Protein AF-A0A943XN51-F1 (afdb_monomer_lite)

Foldseek 3Di:
DVVVVVVVVVVVVVVVVVVVVVVVVVVVVVVVVVVVVVVVVVVVVVVLVWDWDKDQDDPCCCVPPPVHRIDTDTDNRNDDDDDPPDDD

Structure (mmCIF, N/CA/C/O backbone):
data_AF-A0A943XN51-F1
#
_entry.id   AF-A0A943XN51-F1
#
loop_
_atom_site.group_PDB
_atom_site.id
_atom_site.type_symbol
_atom_site.label_atom_id
_atom_site.label_alt_id
_atom_site.label_comp_id
_atom_site.label_asym_id
_atom_site.label_entity_id
_atom_site.label_seq_id
_atom_site.pdbx_PDB_ins_code
_atom_site.Cartn_x
_atom_site.Cartn_y
_atom_site.Cartn_z
_atom_site.occupancy
_atom_site.B_iso_or_equiv
_atom_site.auth_seq_id
_atom_site.auth_comp_id
_atom_site.auth_asym_id
_atom_site.auth_atom_id
_atom_site.pdbx_PDB_model_num
ATOM 1 N N . MET A 1 1 ? 26.581 8.043 -40.199 1.00 58.00 1 MET A N 1
ATOM 2 C CA . MET A 1 1 ? 26.477 6.911 -39.239 1.00 58.00 1 MET A CA 1
ATOM 3 C C . MET A 1 1 ? 26.381 7.344 -37.768 1.00 58.00 1 MET A C 1
ATOM 5 O O . MET A 1 1 ? 25.731 6.643 -37.004 1.00 58.00 1 MET A O 1
ATOM 9 N N . ALA A 1 2 ? 26.952 8.486 -37.352 1.00 61.78 2 ALA A N 1
ATOM 10 C CA . ALA A 1 2 ? 26.942 8.941 -35.950 1.00 61.78 2 ALA A CA 1
ATOM 11 C C . ALA A 1 2 ? 25.547 9.285 -35.375 1.00 61.78 2 ALA A C 1
ATOM 13 O O . ALA A 1 2 ? 25.280 9.020 -34.207 1.00 61.78 2 ALA A O 1
ATOM 14 N N . THR A 1 3 ? 24.630 9.817 -36.188 1.00 66.50 3 THR A N 1
ATOM 15 C CA . THR A 1 3 ? 23.268 10.205 -35.766 1.00 66.50 3 THR A CA 1
ATOM 16 C C . THR A 1 3 ? 22.398 9.008 -35.378 1.00 66.50 3 THR A C 1
ATOM 18 O O . THR A 1 3 ? 21.679 9.076 -34.388 1.00 66.50 3 THR A O 1
ATOM 21 N N . LYS A 1 4 ? 22.518 7.882 -36.098 1.00 72.25 4 LYS A N 1
ATOM 22 C CA . LYS A 1 4 ? 21.780 6.643 -35.788 1.00 72.25 4 LYS A CA 1
ATOM 23 C C . LYS A 1 4 ? 22.202 6.042 -34.440 1.00 72.25 4 LYS A C 1
ATOM 25 O O . LYS A 1 4 ? 21.347 5.629 -33.670 1.00 72.25 4 LYS A O 1
ATOM 30 N N . ARG A 1 5 ? 23.503 6.072 -34.116 1.00 77.88 5 ARG A N 1
ATOM 31 C CA . ARG A 1 5 ? 24.029 5.592 -32.822 1.00 77.88 5 ARG A CA 1
ATOM 32 C C . ARG A 1 5 ? 23.605 6.475 -31.645 1.00 77.88 5 ARG A C 1
ATOM 34 O O . ARG A 1 5 ? 23.278 5.958 -30.587 1.00 77.88 5 ARG A O 1
ATOM 41 N N . ARG A 1 6 ? 23.565 7.799 -31.836 1.00 75.62 6 ARG A N 1
ATOM 42 C CA . ARG A 1 6 ? 23.068 8.740 -30.815 1.00 75.62 6 ARG A CA 1
ATOM 43 C C . ARG A 1 6 ? 21.576 8.551 -30.540 1.00 75.62 6 ARG A C 1
ATOM 45 O O . ARG A 1 6 ? 21.180 8.539 -29.383 1.00 75.62 6 ARG A O 1
ATOM 52 N N . ALA A 1 7 ? 20.772 8.360 -31.587 1.00 81.38 7 ALA A N 1
ATOM 53 C CA . ALA A 1 7 ? 19.348 8.071 -31.437 1.00 81.38 7 ALA A CA 1
ATOM 54 C C . ALA A 1 7 ? 19.111 6.747 -30.690 1.00 81.38 7 ALA A C 1
ATOM 56 O O . ALA A 1 7 ? 18.294 6.705 -29.778 1.00 81.38 7 ALA A O 1
ATOM 57 N N . GLN A 1 8 ? 19.870 5.695 -31.010 1.00 87.31 8 GLN A N 1
ATOM 58 C CA . GLN A 1 8 ? 19.780 4.414 -30.306 1.00 87.31 8 GLN A CA 1
ATOM 59 C C . GLN A 1 8 ? 20.146 4.534 -28.816 1.00 87.31 8 GLN A C 1
ATOM 61 O O . GLN A 1 8 ? 19.402 4.045 -27.973 1.00 87.31 8 GLN A O 1
ATOM 66 N N . ALA A 1 9 ? 21.224 5.249 -28.480 1.00 88.75 9 ALA A N 1
ATOM 67 C CA . ALA A 1 9 ? 21.625 5.462 -27.088 1.00 88.75 9 ALA A CA 1
ATOM 68 C C . ALA A 1 9 ? 20.564 6.227 -26.271 1.00 88.75 9 ALA A C 1
ATOM 70 O O . ALA A 1 9 ? 20.339 5.923 -25.103 1.00 88.75 9 ALA A O 1
ATOM 71 N N . LEU A 1 10 ? 19.880 7.200 -26.885 1.00 91.19 10 LEU A N 1
ATOM 72 C CA . LEU A 1 10 ? 18.775 7.916 -26.238 1.00 91.19 10 LEU A CA 1
ATOM 73 C C . LEU A 1 10 ? 17.573 7.001 -25.971 1.00 91.19 10 LEU A C 1
ATOM 75 O O . LEU A 1 10 ? 16.943 7.118 -24.923 1.00 91.19 10 LEU A O 1
ATOM 79 N N . ILE A 1 11 ? 17.272 6.080 -26.890 1.00 91.50 11 ILE A N 1
ATOM 80 C CA . ILE A 1 11 ? 16.186 5.105 -26.726 1.00 91.50 11 ILE A CA 1
ATOM 81 C C . ILE A 1 11 ? 16.525 4.109 -25.615 1.00 91.50 11 ILE A C 1
ATOM 83 O O . ILE A 1 11 ? 15.693 3.870 -24.747 1.00 91.50 11 ILE A O 1
ATOM 87 N N . GLU A 1 12 ? 17.745 3.571 -25.593 1.00 91.62 12 GLU A N 1
ATOM 88 C CA . GLU A 1 12 ? 18.198 2.661 -24.532 1.00 91.62 12 GLU A CA 1
ATOM 89 C C . GLU A 1 12 ? 18.143 3.331 -23.153 1.00 91.62 12 GLU A C 1
ATOM 91 O O . GLU A 1 12 ? 17.654 2.735 -22.193 1.00 91.62 12 GLU A O 1
ATOM 96 N N . LEU A 1 13 ? 18.547 4.603 -23.062 1.00 92.62 13 LEU A N 1
ATOM 97 C CA . LEU A 1 13 ? 18.446 5.375 -21.826 1.00 92.62 13 LEU A CA 1
ATOM 98 C C . LEU A 1 13 ? 16.986 5.611 -21.415 1.00 92.62 13 LEU A C 1
ATOM 100 O O . LEU A 1 13 ? 16.650 5.447 -20.245 1.00 92.62 13 LEU A O 1
ATOM 104 N N . ALA A 1 14 ? 16.100 5.940 -22.358 1.00 93.62 14 ALA A N 1
ATOM 105 C CA . ALA A 1 14 ? 14.677 6.116 -22.076 1.00 93.62 14 ALA A CA 1
ATOM 106 C C . ALA A 1 14 ? 14.020 4.815 -21.583 1.00 93.62 14 ALA A C 1
ATOM 108 O O . ALA A 1 14 ? 13.263 4.837 -20.613 1.00 93.62 14 ALA A O 1
ATOM 109 N N . VAL A 1 15 ? 14.351 3.677 -22.201 1.00 95.06 15 VAL A N 1
ATOM 110 C CA . VAL A 1 15 ? 13.865 2.355 -21.780 1.00 95.06 15 VAL A CA 1
ATOM 111 C C . VAL A 1 15 ? 14.401 1.996 -20.393 1.00 95.06 15 VAL A C 1
ATOM 113 O O . VAL A 1 15 ? 13.634 1.537 -19.547 1.00 95.06 15 VAL A O 1
ATOM 116 N N . GLY A 1 16 ? 15.681 2.266 -20.119 1.00 94.00 16 GLY A N 1
ATOM 117 C CA . GLY A 1 16 ? 16.273 2.067 -18.795 1.00 94.00 16 GLY A CA 1
ATOM 118 C C . GLY A 1 16 ? 15.590 2.909 -17.714 1.00 94.00 16 GLY A C 1
ATOM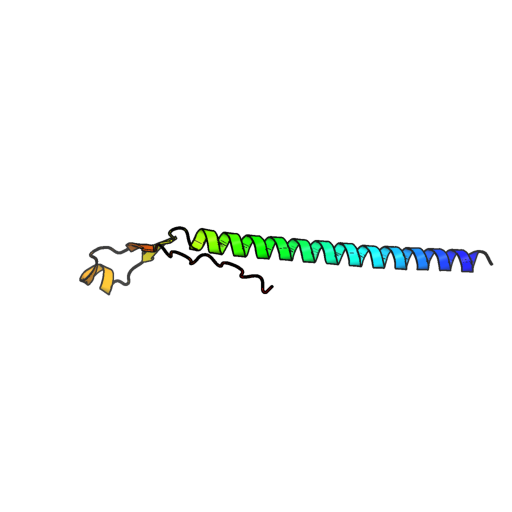 119 O O . GLY A 1 16 ? 15.217 2.387 -16.664 1.00 94.00 16 GLY A O 1
ATOM 120 N N . MET A 1 17 ? 15.345 4.191 -17.994 1.00 95.94 17 MET A N 1
ATOM 121 C CA . MET A 1 17 ? 14.640 5.096 -17.080 1.00 95.94 17 MET A CA 1
ATOM 122 C C . MET A 1 17 ? 13.185 4.672 -16.852 1.00 95.94 17 MET A C 1
ATOM 124 O O . MET A 1 17 ? 12.691 4.748 -15.728 1.00 95.94 17 MET A O 1
ATOM 128 N N . PHE A 1 18 ? 12.506 4.179 -17.890 1.00 95.88 18 PHE A N 1
ATOM 129 C CA . PHE A 1 18 ? 11.148 3.654 -17.776 1.00 95.88 18 PHE A CA 1
ATOM 130 C C . PHE A 1 18 ? 11.096 2.402 -16.892 1.00 95.88 18 PHE A C 1
ATOM 132 O O . PHE A 1 18 ? 10.297 2.339 -15.958 1.00 95.88 18 PHE A O 1
ATOM 139 N N . ALA A 1 19 ? 11.988 1.436 -17.123 1.00 95.81 19 ALA A N 1
ATOM 140 C CA . ALA A 1 19 ? 12.081 0.236 -16.296 1.00 95.81 19 ALA A CA 1
ATOM 141 C C . ALA A 1 19 ? 12.379 0.582 -14.827 1.00 95.81 19 ALA A C 1
ATOM 143 O O . ALA A 1 19 ? 11.736 0.055 -13.919 1.00 95.81 19 ALA A O 1
ATOM 144 N N . PHE A 1 20 ? 13.295 1.522 -14.587 1.00 95.69 20 PHE A N 1
ATOM 145 C CA . PHE A 1 20 ? 13.617 1.994 -13.242 1.00 95.69 20 PHE A CA 1
ATOM 146 C C . PHE A 1 20 ? 12.412 2.640 -12.542 1.00 95.69 20 PHE A C 1
ATOM 148 O O . PHE A 1 20 ? 12.142 2.349 -11.375 1.00 95.69 20 PHE A O 1
ATOM 155 N N . ALA A 1 21 ? 11.632 3.453 -13.260 1.00 96.50 21 ALA A N 1
ATOM 156 C CA . ALA A 1 21 ? 10.414 4.055 -12.727 1.00 96.50 21 ALA A CA 1
ATOM 157 C C . ALA A 1 21 ? 9.364 3.002 -12.326 1.00 96.50 21 ALA A C 1
ATOM 159 O O . ALA A 1 21 ? 8.737 3.134 -11.273 1.00 96.50 21 ALA A O 1
ATOM 160 N N . LEU A 1 22 ? 9.205 1.933 -13.115 1.00 96.50 22 LEU A N 1
ATOM 161 C CA . LEU A 1 22 ? 8.299 0.828 -12.778 1.00 96.50 22 LEU A CA 1
ATOM 162 C C . LEU A 1 22 ? 8.727 0.106 -11.496 1.00 96.50 22 LEU A C 1
ATOM 164 O O . LEU A 1 22 ? 7.887 -0.168 -10.639 1.00 96.50 22 LEU A O 1
ATOM 168 N N . VAL A 1 23 ? 10.027 -0.154 -11.332 1.00 96.19 23 VAL A N 1
ATOM 169 C CA . VAL A 1 23 ? 10.565 -0.779 -10.113 1.00 96.19 23 VAL A CA 1
ATOM 170 C C . VAL A 1 23 ? 10.290 0.095 -8.891 1.00 96.19 23 VAL A C 1
ATOM 172 O O . VAL A 1 23 ? 9.784 -0.396 -7.882 1.00 96.19 23 VAL A O 1
ATOM 175 N N . ILE A 1 24 ? 10.553 1.400 -8.987 1.00 95.94 24 ILE A N 1
ATOM 176 C CA . ILE A 1 24 ? 10.268 2.344 -7.901 1.00 95.94 24 ILE A CA 1
ATOM 177 C C . ILE A 1 24 ? 8.771 2.349 -7.563 1.00 95.94 24 ILE A C 1
ATOM 179 O O . ILE A 1 24 ? 8.405 2.246 -6.392 1.00 95.94 24 ILE A O 1
ATOM 183 N N . SER A 1 25 ? 7.899 2.420 -8.570 1.00 95.62 25 SER A N 1
ATOM 184 C CA . SER A 1 25 ? 6.445 2.407 -8.375 1.00 95.62 25 SER A CA 1
ATOM 185 C C . SER A 1 25 ? 5.968 1.143 -7.648 1.00 95.62 25 SER A C 1
ATOM 187 O O . SER A 1 25 ? 5.177 1.227 -6.699 1.00 95.62 25 SER A O 1
ATOM 189 N N . ALA A 1 26 ? 6.504 -0.021 -8.024 1.00 93.31 26 ALA A N 1
ATOM 190 C CA . ALA A 1 26 ? 6.206 -1.285 -7.362 1.00 93.31 26 ALA A CA 1
ATOM 191 C C . ALA A 1 26 ? 6.647 -1.278 -5.887 1.00 93.31 26 ALA A C 1
ATOM 193 O O . ALA A 1 26 ? 5.865 -1.656 -5.015 1.00 93.31 26 ALA A O 1
ATOM 194 N N . LEU A 1 27 ? 7.853 -0.781 -5.587 1.00 95.06 27 LEU A N 1
ATOM 195 C CA . LEU A 1 27 ? 8.376 -0.692 -4.217 1.00 95.06 27 LEU A CA 1
ATOM 196 C C . LEU A 1 27 ? 7.540 0.235 -3.326 1.00 95.06 27 LEU A C 1
ATOM 198 O O . LEU A 1 27 ? 7.224 -0.122 -2.188 1.00 95.06 27 LEU A O 1
ATOM 202 N N . PHE A 1 28 ? 7.136 1.402 -3.833 1.00 94.44 28 PHE A N 1
ATOM 203 C CA . PHE A 1 28 ? 6.266 2.318 -3.088 1.00 94.44 28 PHE A CA 1
ATOM 204 C C . PHE A 1 28 ? 4.901 1.693 -2.801 1.00 94.44 28 PHE A C 1
ATOM 206 O O . PHE A 1 28 ? 4.434 1.719 -1.661 1.00 94.44 28 PHE A O 1
ATOM 213 N N . THR A 1 29 ? 4.286 1.076 -3.811 1.00 91.38 29 THR A N 1
ATOM 214 C CA . THR A 1 29 ? 2.986 0.406 -3.666 1.00 91.38 29 THR A CA 1
ATOM 215 C C . THR A 1 29 ? 3.062 -0.730 -2.648 1.00 91.38 29 THR A C 1
ATOM 217 O O . THR A 1 29 ? 2.209 -0.840 -1.766 1.00 91.38 29 THR A O 1
ATOM 220 N N . PHE A 1 30 ? 4.124 -1.533 -2.712 1.00 92.06 30 PHE A N 1
ATOM 221 C CA . PHE A 1 30 ? 4.366 -2.622 -1.773 1.00 92.06 30 PHE A CA 1
ATOM 222 C C . PHE A 1 30 ? 4.582 -2.122 -0.339 1.00 92.06 30 PHE A C 1
ATOM 224 O O . PHE A 1 30 ? 4.007 -2.663 0.604 1.00 92.06 30 PHE A O 1
ATOM 231 N N . THR A 1 31 ? 5.337 -1.036 -0.166 1.00 91.00 31 THR A N 1
ATOM 232 C CA . THR A 1 31 ? 5.572 -0.425 1.151 1.00 91.00 31 THR A CA 1
ATOM 233 C C . THR A 1 31 ? 4.270 0.089 1.764 1.00 91.00 31 THR A C 1
ATOM 235 O O . THR A 1 31 ? 3.980 -0.187 2.929 1.00 91.00 31 THR A O 1
ATOM 238 N N . LEU A 1 32 ? 3.435 0.782 0.980 1.00 89.31 32 LEU A N 1
ATOM 239 C CA . LEU A 1 32 ? 2.114 1.235 1.429 1.00 89.31 32 LEU A CA 1
ATOM 240 C C . LEU A 1 32 ? 1.214 0.058 1.817 1.00 89.31 32 LEU A C 1
ATOM 242 O O . LEU A 1 32 ? 0.503 0.127 2.823 1.00 89.31 32 LEU A O 1
ATOM 246 N N . TRP A 1 33 ? 1.270 -1.032 1.053 1.00 88.75 33 TRP A N 1
ATOM 247 C CA . TRP A 1 33 ? 0.522 -2.247 1.349 1.00 88.75 33 TRP A CA 1
ATOM 248 C C . TRP A 1 33 ? 0.970 -2.897 2.668 1.00 88.75 33 TRP A C 1
ATOM 250 O O . TRP A 1 33 ? 0.120 -3.207 3.505 1.00 88.75 33 TRP A O 1
ATOM 260 N N . ILE A 1 34 ? 2.281 -3.013 2.916 1.00 88.31 34 ILE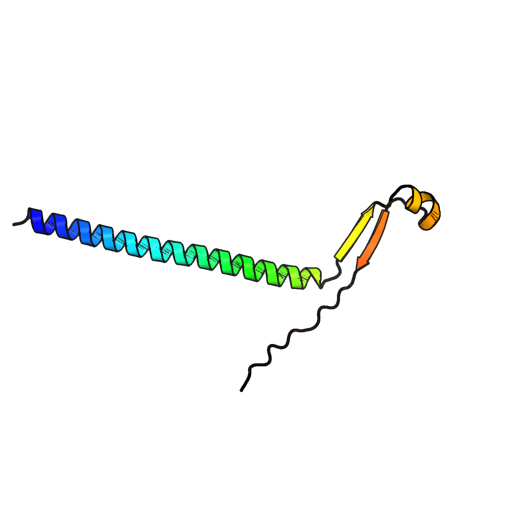 A N 1
ATOM 261 C CA . ILE A 1 34 ? 2.819 -3.519 4.191 1.00 88.31 34 ILE A CA 1
ATOM 262 C C . ILE A 1 34 ? 2.376 -2.635 5.352 1.00 88.31 34 ILE A C 1
ATOM 264 O O . ILE A 1 34 ? 1.869 -3.146 6.348 1.00 88.31 34 ILE A O 1
ATOM 268 N N . VAL A 1 35 ? 2.524 -1.313 5.237 1.00 87.94 35 VAL A N 1
ATOM 269 C CA . VAL A 1 35 ? 2.129 -0.387 6.306 1.00 87.94 35 VAL A CA 1
ATOM 270 C C . VAL A 1 35 ? 0.637 -0.512 6.602 1.00 87.94 35 VAL A C 1
ATOM 272 O O . VAL A 1 35 ? 0.246 -0.530 7.769 1.00 87.94 35 VAL A O 1
ATOM 275 N N . LYS A 1 36 ? -0.207 -0.647 5.573 1.00 83.50 36 LYS A N 1
ATOM 276 C CA . LYS A 1 36 ? -1.645 -0.881 5.747 1.00 83.50 36 LYS A CA 1
ATOM 277 C C . LYS A 1 36 ? -1.918 -2.213 6.454 1.00 83.50 36 LYS A C 1
ATOM 279 O O . LYS A 1 36 ? -2.731 -2.245 7.374 1.00 83.50 36 LYS A O 1
ATOM 284 N N . SER A 1 37 ? -1.218 -3.282 6.076 1.00 82.69 37 SER A N 1
ATOM 285 C CA . SER A 1 37 ? -1.342 -4.603 6.704 1.00 82.69 37 SER A CA 1
ATOM 286 C C . SER A 1 37 ? -0.906 -4.589 8.174 1.00 82.69 37 SER A C 1
ATOM 288 O O . SER A 1 37 ? -1.636 -5.062 9.044 1.00 82.69 37 SER A O 1
ATOM 290 N N . LEU A 1 38 ? 0.230 -3.959 8.486 1.00 82.75 38 LEU A N 1
ATOM 291 C CA . LEU A 1 38 ? 0.723 -3.806 9.857 1.00 82.75 38 LEU A CA 1
ATOM 292 C C . LEU A 1 38 ? -0.209 -2.936 10.705 1.00 82.75 38 LEU A C 1
ATOM 294 O O . LEU A 1 38 ? -0.493 -3.283 11.849 1.00 82.75 38 LEU A O 1
ATOM 298 N N . LYS A 1 39 ? -0.737 -1.836 10.150 1.00 82.00 39 LYS A N 1
ATOM 299 C CA . LYS A 1 39 ? -1.751 -1.011 10.825 1.00 82.00 39 LYS A CA 1
ATOM 300 C C . LYS A 1 39 ? -3.018 -1.808 11.120 1.00 82.00 39 LYS A C 1
ATOM 302 O O . LYS A 1 39 ? -3.542 -1.686 12.221 1.00 82.00 39 LYS A O 1
ATOM 307 N N . MET A 1 40 ? -3.475 -2.646 10.188 1.00 77.44 40 MET A N 1
ATOM 308 C CA . MET A 1 40 ? -4.629 -3.522 10.398 1.00 77.44 40 MET A CA 1
ATOM 309 C C . MET A 1 40 ? -4.368 -4.519 11.534 1.00 77.44 40 MET A C 1
ATOM 311 O O . MET A 1 40 ? -5.157 -4.598 12.471 1.00 77.44 40 MET A O 1
ATOM 315 N N . GLN A 1 41 ? -3.227 -5.213 11.515 1.00 77.06 41 GLN A N 1
ATOM 316 C CA . GLN A 1 41 ? -2.845 -6.149 12.579 1.00 77.06 41 GLN A CA 1
ATOM 317 C C . GLN A 1 41 ? -2.726 -5.459 13.943 1.00 77.06 41 GLN A C 1
ATOM 319 O O . GLN A 1 41 ? -3.214 -5.980 14.946 1.00 77.06 41 GLN A O 1
ATOM 324 N N . ASN A 1 42 ? -2.134 -4.263 13.984 1.00 76.19 42 ASN A N 1
ATOM 325 C CA . ASN A 1 42 ? -2.047 -3.485 15.213 1.00 76.19 42 ASN A CA 1
ATOM 326 C C . ASN A 1 42 ? -3.434 -3.040 15.694 1.00 76.19 42 ASN A C 1
ATOM 328 O O . ASN A 1 42 ? -3.718 -3.168 16.876 1.00 76.19 42 ASN A O 1
ATOM 332 N N . SER A 1 43 ? -4.315 -2.599 14.787 1.00 70.56 43 SER A N 1
ATOM 333 C CA . SER A 1 43 ? -5.684 -2.193 15.124 1.00 70.56 43 SER A CA 1
ATOM 334 C C . SER A 1 43 ? -6.512 -3.340 15.703 1.00 70.56 43 SER A C 1
ATOM 336 O O . SER A 1 43 ? -7.217 -3.139 16.684 1.00 70.56 43 SER A O 1
ATOM 338 N N . LEU A 1 44 ? -6.366 -4.558 15.169 1.00 67.75 44 LEU A N 1
ATOM 339 C CA . LEU A 1 44 ? -7.013 -5.760 15.697 1.00 67.75 44 LEU A CA 1
ATOM 340 C C . LEU A 1 44 ? -6.462 -6.124 17.079 1.00 67.75 44 LEU A C 1
ATOM 342 O O . LEU A 1 44 ? -7.222 -6.438 17.991 1.00 67.75 44 LEU A O 1
ATOM 346 N N . ARG A 1 45 ? -5.143 -6.006 17.266 1.00 63.91 45 ARG A N 1
ATOM 347 C CA . ARG A 1 45 ? -4.496 -6.216 18.565 1.00 63.91 45 ARG A CA 1
ATOM 348 C C . ARG A 1 45 ? -4.922 -5.172 19.603 1.00 63.91 45 ARG A C 1
ATOM 350 O O . ARG A 1 45 ? -5.091 -5.522 20.767 1.00 63.91 45 ARG A O 1
ATOM 357 N N . THR A 1 46 ? -5.107 -3.913 19.209 1.00 61.62 46 THR A N 1
ATOM 358 C CA . THR A 1 46 ? -5.593 -2.853 20.105 1.00 61.62 46 THR A CA 1
ATOM 359 C C . THR A 1 46 ? -7.100 -2.918 20.332 1.00 61.62 46 THR A C 1
ATOM 361 O O . THR A 1 46 ? -7.536 -2.631 21.435 1.00 61.62 46 THR A O 1
ATOM 364 N N . ALA A 1 47 ? -7.899 -3.353 19.355 1.00 56.12 47 ALA A N 1
ATOM 365 C CA . ALA A 1 47 ? -9.330 -3.603 19.541 1.00 56.12 47 ALA A CA 1
ATOM 366 C C . ALA A 1 47 ? -9.578 -4.786 20.495 1.00 56.12 47 ALA A C 1
ATOM 368 O O . ALA A 1 47 ? -10.528 -4.772 21.269 1.00 56.12 47 ALA A O 1
ATOM 369 N N . ALA A 1 48 ? -8.672 -5.770 20.525 1.00 53.28 48 ALA A N 1
ATOM 370 C CA . ALA A 1 48 ? -8.646 -6.809 21.559 1.00 53.28 48 ALA A CA 1
ATOM 371 C C . ALA A 1 48 ? -8.262 -6.274 22.959 1.00 53.28 48 ALA A C 1
ATOM 373 O O . ALA A 1 48 ? -8.409 -6.969 23.964 1.00 53.28 48 ALA A O 1
ATOM 374 N N . SER A 1 49 ? -7.748 -5.043 23.048 1.00 49.91 49 SER A N 1
ATOM 375 C CA . SER A 1 49 ? -7.386 -4.373 24.294 1.00 49.91 49 SER A CA 1
ATOM 376 C C . SER A 1 49 ? -8.496 -3.411 24.706 1.00 49.91 49 SER A C 1
ATOM 378 O O . SER A 1 49 ? -8.400 -2.213 24.473 1.00 49.91 49 SER A O 1
ATOM 380 N N . THR A 1 50 ? -9.515 -3.946 25.382 1.00 54.19 50 THR A N 1
ATOM 381 C CA . THR A 1 50 ? -10.475 -3.203 26.221 1.00 54.19 50 THR A CA 1
ATOM 382 C C . THR A 1 50 ? -10.932 -1.863 25.6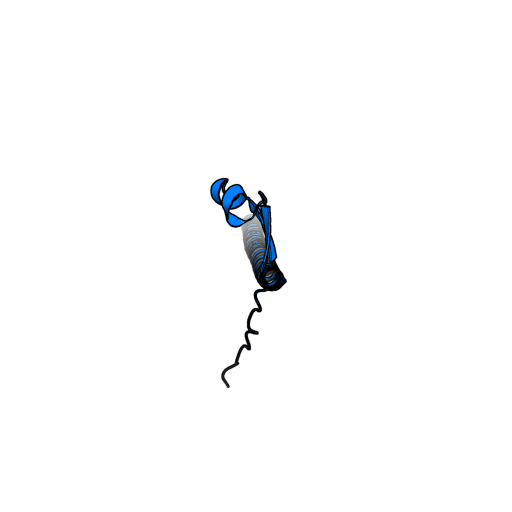28 1.00 54.19 50 THR A C 1
ATOM 384 O O . THR A 1 50 ? -10.475 -0.793 26.044 1.00 54.19 50 THR A O 1
ATOM 387 N N . GLN A 1 51 ? -11.853 -1.904 24.670 1.00 51.88 51 GLN A N 1
ATOM 388 C CA . GLN A 1 51 ? -12.454 -0.683 24.147 1.00 51.88 51 GLN A CA 1
ATOM 389 C C . GLN A 1 51 ? -13.441 -0.147 25.194 1.00 51.88 51 GLN A C 1
ATOM 391 O O . GLN A 1 51 ? -14.333 -0.858 25.661 1.00 51.88 51 GLN A O 1
ATOM 396 N N . THR A 1 52 ? -13.212 1.085 25.653 1.00 51.69 52 THR A N 1
ATOM 397 C CA . THR A 1 52 ? -14.114 1.771 26.586 1.00 51.69 52 THR A CA 1
ATOM 398 C C . THR A 1 52 ? -14.854 2.842 25.806 1.00 51.69 52 THR A C 1
ATOM 400 O O . THR A 1 52 ? -14.316 3.929 25.604 1.00 51.69 52 THR A O 1
ATOM 403 N N . ASP A 1 53 ? -16.061 2.525 25.349 1.00 54.94 53 ASP A N 1
ATOM 404 C CA . ASP A 1 53 ? -16.911 3.468 24.629 1.00 54.94 53 ASP A CA 1
ATOM 405 C C . ASP A 1 53 ? -17.912 4.118 25.586 1.00 54.94 53 ASP A C 1
ATOM 407 O O . ASP A 1 53 ? -18.496 3.484 26.469 1.00 54.94 53 ASP A O 1
ATOM 411 N N . THR A 1 54 ? -18.084 5.431 25.433 1.00 54.47 54 THR A N 1
ATOM 412 C CA . THR A 1 54 ? -19.101 6.194 26.163 1.00 54.47 54 THR A CA 1
ATOM 413 C C . THR A 1 54 ? -20.256 6.446 25.210 1.00 54.47 54 THR A C 1
ATOM 415 O O . THR A 1 54 ? -20.148 7.271 24.304 1.00 54.47 54 THR A O 1
ATOM 418 N N . VAL A 1 55 ? -21.353 5.715 25.392 1.00 62.47 55 VAL A N 1
ATOM 419 C CA . VAL A 1 55 ? -22.526 5.808 24.518 1.00 62.47 55 VAL A CA 1
ATOM 420 C C . VAL A 1 55 ? -23.526 6.779 25.139 1.00 62.47 55 VAL A C 1
ATOM 422 O O . VAL A 1 55 ? -23.857 6.671 26.323 1.00 62.47 55 VAL A O 1
ATOM 425 N N . LYS A 1 56 ? -23.996 7.745 24.341 1.00 53.91 56 LYS A N 1
ATOM 426 C CA . LYS A 1 56 ? -25.115 8.617 24.717 1.00 53.91 56 LYS A CA 1
ATOM 427 C C . LYS A 1 56 ? -26.406 7.816 24.635 1.00 53.91 56 LYS A C 1
ATOM 429 O O . LYS A 1 56 ? -26.690 7.212 23.602 1.00 53.91 56 LYS A O 1
ATOM 434 N N . ILE A 1 57 ? -27.170 7.801 25.717 1.00 61.09 57 ILE A N 1
ATOM 435 C CA . ILE A 1 57 ? -28.400 7.015 25.807 1.00 61.09 57 ILE A CA 1
ATOM 436 C C . ILE A 1 57 ? -29.557 7.894 25.354 1.00 61.09 57 ILE A C 1
ATOM 438 O O . ILE A 1 57 ? -29.601 9.089 25.635 1.00 61.09 57 ILE A O 1
ATOM 442 N N . THR A 1 58 ? -30.502 7.299 24.637 1.00 65.19 58 THR A N 1
ATOM 443 C CA . THR A 1 58 ? -31.770 7.947 24.286 1.00 65.19 58 THR A CA 1
ATOM 444 C C . THR A 1 58 ? -32.517 8.404 25.542 1.00 65.19 58 THR A C 1
ATOM 446 O O . THR A 1 58 ? -32.488 7.695 26.545 1.00 65.19 58 THR A O 1
ATOM 449 N N . THR A 1 59 ? -33.260 9.510 25.465 1.00 62.91 59 THR A N 1
ATOM 450 C CA . THR A 1 59 ? -33.969 10.153 26.593 1.00 62.91 59 THR A CA 1
ATOM 451 C C . THR A 1 59 ? -34.813 9.184 27.437 1.00 62.91 59 THR A C 1
ATOM 453 O O . THR A 1 59 ? -34.819 9.258 28.659 1.00 62.91 59 THR A O 1
ATOM 456 N N . PHE A 1 60 ? -35.442 8.188 26.803 1.00 65.25 60 PHE A N 1
ATOM 457 C CA . PHE A 1 60 ? -36.174 7.129 27.506 1.00 65.25 60 PHE A CA 1
ATOM 458 C C . PHE A 1 60 ? -35.276 6.275 28.425 1.00 65.25 60 PHE A C 1
ATOM 460 O O . PHE A 1 60 ? -35.637 5.958 29.553 1.00 65.25 60 PHE A O 1
ATOM 467 N N . GLY A 1 61 ? -34.079 5.906 27.967 1.00 61.09 61 GLY A N 1
ATOM 468 C CA . GLY A 1 61 ? -33.150 5.083 28.742 1.00 61.09 61 GLY A CA 1
ATOM 469 C C . GLY A 1 61 ? -32.443 5.857 29.857 1.00 61.09 61 GLY A C 1
ATOM 470 O O . GLY A 1 61 ? -32.178 5.285 30.914 1.00 61.09 61 GLY A O 1
ATOM 471 N N . SER A 1 62 ? -32.178 7.152 29.664 1.00 60.47 62 SER A N 1
ATOM 472 C CA . SER A 1 62 ? -31.595 7.992 30.715 1.00 60.47 62 SER A CA 1
ATOM 473 C C . SER A 1 62 ? -32.568 8.239 31.866 1.00 60.47 62 SER A C 1
ATOM 475 O O . SER A 1 62 ? -32.143 8.255 33.015 1.00 60.47 62 SER A O 1
ATOM 477 N N . GLU A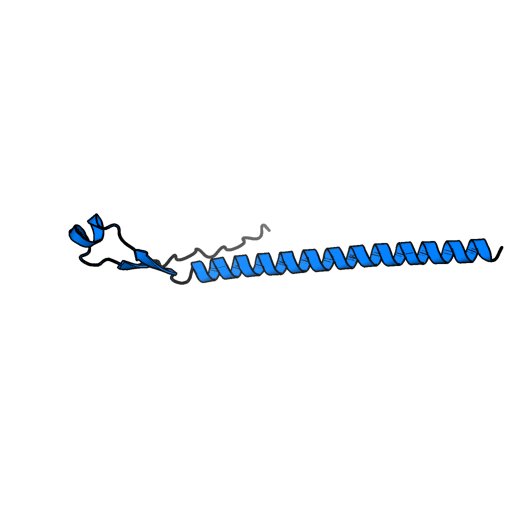 1 63 ? -33.862 8.387 31.572 1.00 60.91 63 GLU A N 1
ATOM 478 C CA . GLU A 1 63 ? -34.883 8.745 32.563 1.00 60.91 63 GLU A CA 1
ATOM 479 C C . GLU A 1 63 ? -35.481 7.521 33.280 1.00 60.91 63 GLU A C 1
ATOM 481 O O . GLU A 1 63 ? -35.739 7.586 34.480 1.00 60.91 63 GLU A O 1
ATOM 486 N N . TYR A 1 64 ? -35.626 6.378 32.591 1.00 60.53 64 TYR A N 1
ATOM 487 C CA . TYR A 1 64 ? -36.328 5.206 33.140 1.00 60.53 64 TYR A CA 1
ATOM 488 C C . TYR A 1 64 ? -35.451 3.988 33.457 1.00 60.53 64 TYR A C 1
ATOM 490 O O . TYR A 1 64 ? -35.891 3.119 34.207 1.00 60.53 64 TYR A O 1
ATOM 498 N N . LEU A 1 65 ? -34.238 3.883 32.903 1.00 64.06 65 LEU A N 1
ATOM 499 C CA . LEU A 1 65 ? -33.419 2.666 33.034 1.00 64.06 65 LEU A CA 1
ATOM 500 C C . LEU A 1 65 ? -32.090 2.891 33.759 1.00 64.06 65 LEU A C 1
ATOM 502 O O . LEU A 1 65 ? -31.686 2.045 34.553 1.00 64.06 65 LEU A O 1
ATOM 506 N N . PHE A 1 66 ? -31.405 4.007 33.500 1.00 67.50 66 PHE A N 1
ATOM 507 C CA . PHE A 1 66 ? -30.013 4.183 33.935 1.00 67.50 66 PHE A CA 1
ATOM 508 C C . PHE A 1 66 ? -29.738 5.465 34.731 1.00 67.50 66 PHE A C 1
ATOM 510 O O . PHE A 1 66 ? -28.617 5.646 35.211 1.00 67.50 66 PHE A O 1
ATOM 517 N N . GLY A 1 67 ? -30.725 6.359 34.866 1.00 66.44 67 GLY A N 1
ATOM 518 C CA . GLY A 1 67 ? -30.640 7.596 35.660 1.00 66.44 67 GLY A CA 1
ATOM 519 C C . GLY A 1 67 ? -29.551 8.583 35.220 1.00 66.44 67 GLY A C 1
ATOM 520 O O . GLY A 1 67 ? -29.241 9.524 35.946 1.00 66.44 67 GLY A O 1
ATOM 521 N N . THR A 1 68 ? -28.911 8.345 34.074 1.00 68.38 68 THR A N 1
ATOM 522 C CA . THR A 1 68 ? -27.750 9.085 33.573 1.00 68.38 68 THR A CA 1
ATOM 523 C C . THR A 1 68 ? -27.797 9.131 32.048 1.00 68.38 68 THR A C 1
ATOM 525 O O . THR A 1 68 ? -28.246 8.186 31.403 1.00 68.38 68 THR A O 1
ATOM 528 N N . GLU A 1 69 ? -27.348 10.236 31.448 1.00 61.06 69 GLU A N 1
ATOM 529 C CA . GLU A 1 69 ? -27.394 10.439 29.987 1.00 61.06 69 GLU A CA 1
ATOM 530 C C . GLU A 1 69 ? -26.290 9.681 29.226 1.00 61.06 69 GLU A C 1
ATOM 532 O O . GLU A 1 69 ? -26.343 9.537 28.001 1.00 61.06 69 GLU A O 1
ATOM 537 N N . THR A 1 70 ? -25.284 9.169 29.940 1.00 55.06 70 THR A N 1
ATOM 538 C CA . THR A 1 70 ? -24.126 8.482 29.356 1.00 55.06 70 THR A CA 1
ATOM 539 C C . THR A 1 70 ? -23.717 7.267 30.181 1.00 55.06 70 THR A C 1
ATOM 541 O O . THR A 1 70 ? -23.395 7.411 31.361 1.00 55.06 70 THR A O 1
ATOM 544 N N . ILE A 1 71 ? -23.627 6.094 29.547 1.00 62.44 71 ILE A N 1
ATOM 545 C CA . ILE A 1 71 ? -23.070 4.873 30.149 1.00 62.44 71 ILE A CA 1
ATOM 546 C C . ILE A 1 71 ? -21.679 4.640 29.569 1.00 62.44 71 ILE A C 1
ATOM 548 O O . ILE A 1 71 ? -21.467 4.715 28.356 1.00 62.44 71 ILE A O 1
ATOM 552 N N . LYS A 1 72 ? -20.727 4.326 30.451 1.00 57.56 72 LYS A N 1
ATOM 553 C CA . LYS A 1 72 ? -19.392 3.856 30.073 1.00 57.56 72 LYS A CA 1
ATOM 554 C C . LYS A 1 72 ? -19.436 2.340 29.933 1.00 57.56 72 LYS A C 1
ATOM 556 O O . LYS A 1 72 ? -19.543 1.635 30.934 1.00 57.56 72 LYS A O 1
ATOM 561 N N . ILE A 1 73 ? -19.357 1.847 28.704 1.00 60.34 73 ILE A N 1
ATOM 562 C CA . ILE A 1 73 ? -19.310 0.415 28.411 1.00 60.34 73 ILE A CA 1
ATOM 563 C C . ILE A 1 73 ? -17.840 0.030 28.276 1.00 6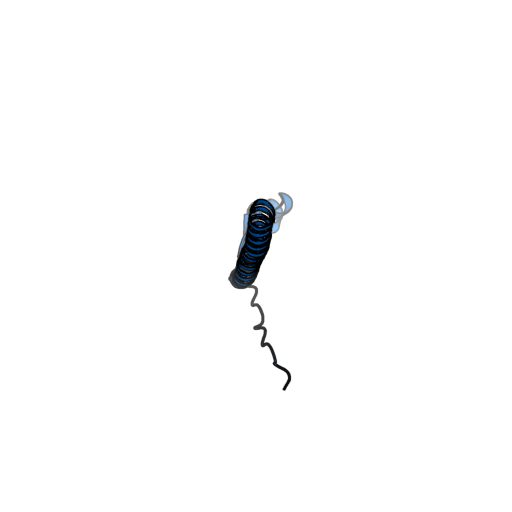0.34 73 ILE A C 1
ATOM 565 O O . ILE A 1 73 ? -17.111 0.602 27.470 1.00 60.34 73 ILE A O 1
ATOM 569 N N . LYS A 1 74 ? -17.394 -0.923 29.097 1.00 51.38 74 LYS A N 1
ATOM 570 C CA . LYS A 1 74 ? -16.046 -1.493 29.026 1.00 51.38 74 LYS A CA 1
ATOM 571 C C . LYS A 1 74 ? -16.156 -2.896 28.451 1.00 51.38 74 LYS A C 1
ATOM 573 O O . LYS A 1 74 ? -16.504 -3.826 29.176 1.00 51.38 74 LYS A O 1
ATOM 578 N N . GLU A 1 75 ? -15.864 -3.048 27.167 1.00 53.72 75 GLU A N 1
ATOM 579 C CA . GLU A 1 75 ? -15.929 -4.344 26.498 1.00 53.72 75 GLU A CA 1
ATOM 580 C C . GLU A 1 75 ? -14.524 -4.946 26.393 1.00 53.72 75 GLU A C 1
ATOM 582 O O . GLU A 1 75 ? -13.603 -4.355 25.828 1.00 53.72 75 GLU A O 1
ATOM 587 N N . SER A 1 76 ? -14.334 -6.119 27.000 1.00 51.31 76 SER A N 1
ATOM 588 C CA . SER A 1 76 ? -13.073 -6.861 26.955 1.00 51.31 76 SER A CA 1
ATOM 589 C C . SER A 1 76 ? -13.233 -8.048 26.013 1.00 51.31 76 SER A C 1
ATOM 591 O O . SER A 1 76 ? -13.646 -9.134 26.423 1.00 51.31 76 SER A O 1
ATOM 593 N N . VAL A 1 77 ? -12.940 -7.835 24.730 1.00 56.72 77 VAL A N 1
ATOM 594 C CA . VAL A 1 77 ? -13.008 -8.896 23.720 1.00 56.72 77 VAL A CA 1
ATOM 595 C C . VAL A 1 77 ? -11.690 -9.666 23.719 1.00 56.72 77 VAL A C 1
ATOM 597 O O . VAL A 1 77 ? -10.678 -9.224 23.176 1.00 56.72 77 VAL A O 1
ATOM 600 N N . LYS A 1 78 ? -11.691 -10.849 24.339 1.00 54.88 78 LYS A N 1
ATOM 601 C CA . LYS A 1 78 ? -10.533 -11.748 24.350 1.00 54.88 78 LYS A CA 1
ATOM 602 C C . LYS A 1 78 ? -10.409 -12.416 22.978 1.00 54.88 78 LYS A C 1
ATOM 604 O O . LYS A 1 78 ? -11.096 -13.396 22.705 1.00 54.88 78 LYS A O 1
ATOM 609 N N . MET A 1 79 ? -9.553 -11.886 22.103 1.00 54.00 79 MET A N 1
ATOM 610 C CA . MET A 1 79 ? -9.336 -12.513 20.796 1.00 54.00 79 MET A CA 1
ATOM 611 C C . MET A 1 79 ? -8.608 -13.862 20.944 1.00 54.00 79 MET A C 1
ATOM 613 O O . MET A 1 79 ? -7.588 -13.928 21.640 1.00 54.00 79 MET A O 1
ATOM 617 N N . PRO A 1 80 ? -9.101 -14.940 20.306 1.00 54.72 80 PRO A N 1
ATOM 618 C CA . PRO A 1 80 ? -8.415 -16.224 20.292 1.00 54.72 80 PRO A CA 1
ATOM 619 C C . PRO A 1 80 ? -7.093 -16.110 19.524 1.00 54.72 80 PRO A C 1
ATOM 621 O O . PRO A 1 80 ? -6.999 -15.439 18.494 1.00 54.72 80 PRO A O 1
ATOM 624 N N . ARG A 1 81 ? -6.048 -16.762 20.040 1.00 55.34 81 ARG A N 1
ATOM 625 C CA . ARG A 1 81 ? -4.729 -16.807 19.403 1.00 55.34 81 ARG A CA 1
ATOM 626 C C . ARG A 1 81 ? -4.857 -17.629 18.119 1.00 55.34 81 ARG A C 1
ATOM 628 O O . ARG A 1 81 ? -5.141 -18.819 18.195 1.00 55.34 81 ARG A O 1
ATOM 635 N N . MET A 1 82 ? -4.675 -17.009 16.953 1.00 56.22 82 MET A N 1
ATOM 636 C CA . MET A 1 82 ? -4.560 -17.767 15.705 1.00 56.22 82 MET A CA 1
ATOM 637 C C . MET A 1 82 ? -3.211 -18.486 15.697 1.00 56.22 82 MET A C 1
ATOM 639 O O . MET A 1 82 ? -2.172 -17.865 15.474 1.00 56.22 82 MET A O 1
ATOM 643 N N . GLU A 1 83 ? -3.222 -19.785 15.978 1.00 61.72 83 GLU A N 1
ATOM 644 C CA . GLU A 1 83 ? -2.094 -20.663 15.684 1.00 61.72 83 GLU A CA 1
ATOM 645 C C . GLU A 1 83 ? -2.171 -21.041 14.205 1.00 61.72 83 GLU A C 1
ATOM 647 O O . GLU A 1 83 ? -3.113 -21.693 13.756 1.00 61.72 83 GLU A O 1
ATOM 652 N N . ILE A 1 84 ? -1.200 -20.572 13.423 1.00 62.97 84 ILE A N 1
ATOM 653 C CA . ILE A 1 84 ? -1.053 -20.986 12.029 1.00 62.97 84 ILE A CA 1
ATOM 654 C C . ILE A 1 84 ? -0.460 -22.396 12.067 1.00 62.97 84 ILE A C 1
ATOM 656 O O . ILE A 1 84 ? 0.745 -22.560 12.245 1.00 62.97 84 ILE A O 1
ATOM 660 N N . VAL A 1 85 ? -1.311 -23.416 11.947 1.00 65.31 85 VAL A N 1
ATOM 661 C CA . VAL A 1 85 ? -0.867 -24.806 11.804 1.00 65.31 85 VAL A CA 1
ATOM 662 C C . VAL A 1 85 ? -0.311 -24.967 10.392 1.00 65.31 85 VAL A C 1
ATOM 664 O O . VAL A 1 85 ? -1.057 -24.931 9.415 1.00 65.31 85 VAL A O 1
ATOM 667 N N . GLN A 1 86 ? 1.009 -25.084 10.274 1.00 62.94 86 GLN A N 1
ATOM 668 C CA . GLN A 1 86 ? 1.669 -25.363 9.003 1.00 62.94 86 GLN A CA 1
ATOM 669 C C . GLN A 1 86 ? 1.439 -26.847 8.658 1.00 62.94 86 GLN A C 1
ATOM 671 O O . GLN A 1 86 ? 1.803 -27.698 9.473 1.00 62.94 86 GLN A O 1
ATOM 676 N N . PRO A 1 87 ? 0.804 -27.185 7.518 1.00 58.44 87 PRO A N 1
ATOM 677 C CA . PRO A 1 87 ? 0.676 -28.579 7.108 1.00 58.44 87 PRO A CA 1
ATOM 678 C C . PRO A 1 87 ? 2.069 -29.130 6.770 1.00 58.44 87 PRO A C 1
ATOM 680 O O . PRO A 1 87 ? 2.822 -28.474 6.046 1.00 58.44 87 PRO A O 1
ATOM 683 N N . GLN A 1 88 ? 2.407 -30.283 7.359 1.00 56.16 88 GLN A N 1
ATOM 684 C CA . GLN A 1 88 ? 3.631 -31.042 7.068 1.00 56.16 88 GLN A CA 1
ATOM 685 C C . GLN A 1 88 ? 3.554 -31.732 5.708 1.00 56.16 88 GLN A C 1
ATOM 687 O O . GLN A 1 88 ? 2.434 -32.147 5.328 1.00 56.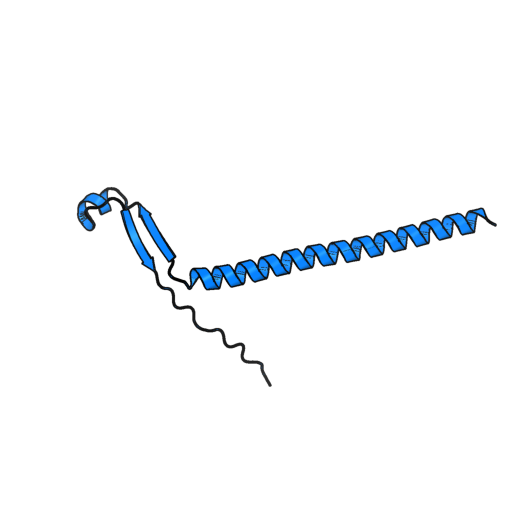16 88 GLN A O 1
#

Radius of gyration: 29.04 Å; chains: 1; bounding box: 63×42×75 Å

pLDDT: mean 72.49, std 15.91, range [49.91, 96.5]

Sequence (88 aa):
MATKRRAQALIELAVGMFAFALVISALFTFTLWIVKSLKMQNSLRTAASTQTDTVKITTFGSEYLFGTETIKIKESVKMPRMEIVQPQ

Secondary structure (DSSP, 8-state):
-HHHHHHHHHHHHHHHHHHHHHHHHHHHHHHHHHHHHHHHHHHHHHHTS-EEEEEEPPHHHHHHTSSSSEEEEEE-------------